Protein AF-A0A2V6H9S8-F1 (afdb_monomer)

Radius of gyration: 11.62 Å; Cα contacts (8 Å, |Δi|>4): 127; chains: 1; bounding box: 28×21×34 Å

Sequence (69 aa):
RITKANVDQVTEGMSKKQVESILGQPTSSKTEDPTIIRQTTYVYRQGKDTVTIVFKDDKVQSKDSTISD

Structure (mmCIF, N/CA/C/O backbone):
data_AF-A0A2V6H9S8-F1
#
_entry.id   AF-A0A2V6H9S8-F1
#
loop_
_atom_site.group_PDB
_atom_site.id
_atom_site.type_symbol
_atom_site.label_atom_id
_atom_site.label_alt_id
_atom_site.label_comp_id
_atom_site.label_asym_id
_atom_site.label_entity_id
_atom_site.label_seq_id
_atom_site.pdbx_PDB_ins_code
_atom_site.Cartn_x
_atom_site.Cartn_y
_atom_site.Cartn_z
_atom_site.occupancy
_atom_site.B_iso_or_equiv
_atom_site.auth_seq_id
_atom_site.auth_comp_id
_atom_site.auth_asym_id
_atom_site.auth_atom_id
_atom_site.pdbx_PDB_model_num
ATOM 1 N N . ARG A 1 1 ? -11.611 1.210 6.052 1.00 71.12 1 ARG A N 1
ATOM 2 C CA . ARG A 1 1 ? -10.865 1.449 7.313 1.00 71.12 1 ARG A CA 1
ATOM 3 C C . ARG A 1 1 ? -9.617 0.587 7.236 1.00 71.12 1 ARG A C 1
ATOM 5 O O . ARG A 1 1 ? -9.768 -0.578 6.893 1.00 71.12 1 ARG A O 1
ATOM 12 N N . ILE A 1 2 ? -8.429 1.141 7.463 1.00 85.44 2 ILE A N 1
ATOM 13 C CA . ILE A 1 2 ? -7.199 0.342 7.540 1.00 85.44 2 ILE A CA 1
ATOM 14 C C . ILE A 1 2 ? -7.133 -0.208 8.963 1.00 85.44 2 ILE A C 1
ATOM 16 O O . ILE A 1 2 ? -6.921 0.540 9.908 1.00 85.44 2 ILE A O 1
ATOM 20 N N . THR A 1 3 ? -7.449 -1.491 9.118 1.00 90.38 3 THR A N 1
ATOM 21 C CA . THR A 1 3 ? -7.416 -2.212 10.397 1.00 90.38 3 THR A CA 1
ATOM 22 C C . THR A 1 3 ? -6.236 -3.171 10.403 1.00 90.38 3 THR A C 1
ATOM 24 O O . THR A 1 3 ? -5.796 -3.609 9.337 1.00 90.38 3 THR A O 1
ATOM 27 N N . LYS A 1 4 ? -5.767 -3.561 11.592 1.00 87.94 4 LYS A N 1
ATOM 28 C CA . LYS A 1 4 ? -4.692 -4.547 11.732 1.00 87.94 4 LYS A CA 1
ATOM 29 C C . LYS A 1 4 ? -4.992 -5.855 10.991 1.00 87.94 4 LYS A C 1
ATOM 31 O O . LYS A 1 4 ? -4.173 -6.299 10.198 1.00 87.94 4 LYS A O 1
ATOM 36 N N . ALA A 1 5 ? -6.213 -6.378 11.109 1.00 92.19 5 ALA A N 1
ATOM 37 C CA . ALA A 1 5 ? -6.642 -7.582 10.391 1.00 92.19 5 ALA A CA 1
ATOM 38 C C . ALA A 1 5 ? -6.543 -7.469 8.856 1.00 92.19 5 ALA A C 1
ATOM 40 O O . ALA A 1 5 ? -6.227 -8.449 8.185 1.00 92.19 5 ALA A O 1
ATOM 41 N N . ASN A 1 6 ? -6.805 -6.294 8.275 1.00 92.62 6 ASN A N 1
ATOM 42 C CA . ASN A 1 6 ? -6.664 -6.101 6.828 1.00 92.62 6 ASN A CA 1
ATOM 43 C C . ASN A 1 6 ? -5.192 -5.938 6.436 1.00 92.62 6 ASN A C 1
ATOM 45 O O . ASN A 1 6 ? -4.754 -6.476 5.425 1.00 92.62 6 ASN A O 1
ATOM 49 N N . VAL A 1 7 ? -4.409 -5.226 7.248 1.00 93.50 7 VAL A N 1
ATOM 50 C CA . VAL A 1 7 ? -2.966 -5.070 7.029 1.00 93.50 7 VAL A CA 1
ATOM 51 C C . VAL A 1 7 ? -2.260 -6.420 7.106 1.00 93.50 7 VAL A C 1
ATOM 53 O O . VAL A 1 7 ? -1.418 -6.702 6.257 1.00 93.50 7 VAL A O 1
ATOM 56 N N . ASP A 1 8 ? -2.626 -7.282 8.051 1.00 94.38 8 ASP A N 1
ATOM 57 C CA . ASP A 1 8 ? -2.039 -8.613 8.240 1.00 94.38 8 ASP A CA 1
ATOM 58 C C . ASP A 1 8 ? -2.340 -9.570 7.073 1.00 94.38 8 ASP A C 1
ATOM 60 O O . ASP A 1 8 ? -1.531 -10.448 6.785 1.00 94.38 8 ASP A O 1
ATOM 64 N N . GLN A 1 9 ? -3.427 -9.343 6.325 1.00 95.62 9 GLN A N 1
ATOM 65 C CA . GLN A 1 9 ? -3.717 -10.081 5.088 1.00 95.62 9 GLN A CA 1
ATOM 66 C C . GLN A 1 9 ? -2.785 -9.713 3.928 1.00 95.62 9 GLN A C 1
ATOM 68 O O . GLN A 1 9 ? -2.665 -10.490 2.984 1.00 95.62 9 GLN A O 1
ATOM 73 N N . VAL A 1 10 ? -2.124 -8.552 3.965 1.00 96.31 10 VAL A N 1
ATOM 74 C CA . VAL A 1 10 ? -1.162 -8.184 2.924 1.00 96.31 10 VAL A CA 1
ATOM 75 C C . VAL A 1 10 ? 0.156 -8.911 3.154 1.00 96.31 10 VAL A C 1
ATOM 77 O O . VAL A 1 10 ? 0.854 -8.657 4.139 1.00 96.31 10 VAL A O 1
ATOM 80 N N . THR A 1 11 ? 0.522 -9.772 2.211 1.00 96.50 11 THR A N 1
ATOM 81 C CA . THR A 1 11 ? 1.766 -10.548 2.242 1.00 96.50 11 THR A CA 1
ATOM 82 C C . THR A 1 11 ? 2.707 -10.142 1.114 1.00 96.50 11 THR A C 1
ATOM 84 O O . THR A 1 11 ? 2.294 -9.547 0.115 1.00 96.50 11 THR A O 1
ATOM 87 N N . GLU A 1 12 ? 3.982 -10.502 1.255 1.00 97.50 12 GLU A N 1
ATOM 88 C CA . GLU A 1 12 ? 4.963 -10.375 0.177 1.00 97.50 12 GLU A CA 1
ATOM 89 C C . GLU A 1 12 ? 4.487 -11.087 -1.101 1.00 97.50 12 GLU A C 1
ATOM 91 O O . GLU A 1 12 ? 3.752 -12.077 -1.060 1.00 97.50 12 GLU A O 1
ATOM 96 N N . GLY A 1 13 ? 4.872 -10.543 -2.256 1.00 97.56 13 GLY A N 1
ATOM 97 C CA . GLY A 1 13 ? 4.517 -11.071 -3.572 1.00 97.56 13 GLY A CA 1
ATOM 98 C C . GLY A 1 13 ? 3.143 -10.650 -4.108 1.00 97.56 13 GLY A C 1
ATOM 99 O O . GLY A 1 13 ? 2.911 -10.803 -5.310 1.00 97.56 13 GLY A O 1
ATOM 100 N N . MET A 1 14 ? 2.250 -10.097 -3.276 1.00 98.19 14 MET A N 1
ATOM 101 C CA . MET A 1 14 ? 0.937 -9.614 -3.727 1.00 98.19 14 MET A CA 1
ATOM 102 C C . MET A 1 14 ? 1.063 -8.470 -4.738 1.00 98.19 14 MET A C 1
ATOM 104 O O . MET A 1 14 ? 1.936 -7.615 -4.631 1.00 98.19 14 MET A O 1
ATOM 108 N N . SER A 1 15 ? 0.156 -8.416 -5.708 1.00 97.62 15 SER A N 1
ATOM 109 C CA . SER A 1 15 ? 0.070 -7.297 -6.652 1.00 97.62 15 SER A CA 1
ATOM 110 C C . SER A 1 15 ? -0.568 -6.056 -6.022 1.00 97.62 15 SER A C 1
ATOM 112 O O . SER A 1 15 ? -1.356 -6.158 -5.078 1.00 97.62 15 SER A O 1
ATOM 114 N N . LYS A 1 16 ? -0.320 -4.879 -6.609 1.00 96.44 16 LYS A N 1
ATOM 115 C CA . LYS A 1 16 ? -0.983 -3.614 -6.225 1.00 96.44 16 LYS A CA 1
ATOM 116 C C . LYS A 1 16 ? -2.503 -3.746 -6.139 1.00 96.44 16 LYS A C 1
ATOM 118 O O . LYS A 1 16 ? -3.095 -3.356 -5.141 1.00 96.44 16 LYS A O 1
ATOM 123 N N . LYS A 1 17 ? -3.122 -4.388 -7.136 1.00 96.50 17 LYS A N 1
ATOM 124 C CA . LYS A 1 17 ? -4.576 -4.596 -7.188 1.00 96.50 17 LYS A CA 1
ATOM 125 C C . LYS A 1 17 ? -5.086 -5.472 -6.039 1.00 96.50 17 LYS A C 1
ATOM 127 O O . LYS A 1 17 ? -6.158 -5.210 -5.504 1.00 96.50 17 LYS A O 1
ATOM 132 N N . GLN A 1 18 ? -4.336 -6.507 -5.655 1.00 97.25 18 GLN A N 1
ATOM 133 C CA . GLN A 1 18 ? -4.696 -7.343 -4.504 1.00 97.25 18 GLN A CA 1
ATOM 134 C C . GLN A 1 18 ? -4.619 -6.544 -3.203 1.00 97.25 18 GLN A C 1
ATOM 136 O O . GLN A 1 18 ? -5.553 -6.591 -2.409 1.00 97.25 18 GLN A O 1
ATOM 141 N N . VAL A 1 19 ? -3.558 -5.755 -3.022 1.00 97.06 19 VAL A N 1
ATOM 142 C CA . VAL A 1 19 ? -3.416 -4.878 -1.853 1.00 97.06 19 VAL A CA 1
ATOM 143 C C . VAL A 1 19 ? -4.54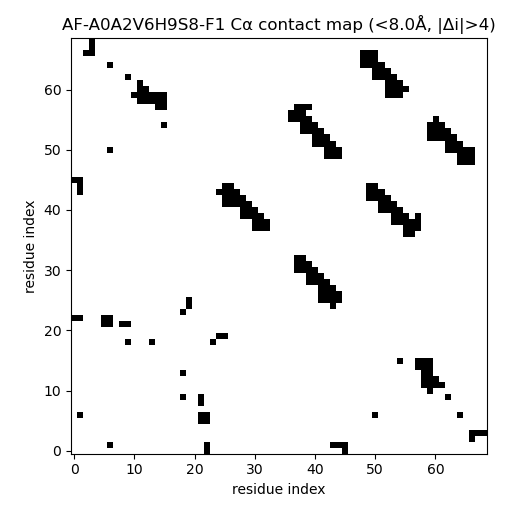3 -3.846 -1.794 1.00 97.06 19 VAL A C 1
ATOM 145 O O . VAL A 1 19 ? -5.162 -3.675 -0.747 1.00 97.06 19 VAL A O 1
ATOM 148 N N . GLU A 1 20 ? -4.868 -3.206 -2.916 1.00 95.88 20 GLU A N 1
ATOM 149 C CA . GLU A 1 20 ? -5.972 -2.245 -3.013 1.00 95.88 20 GLU A CA 1
ATOM 150 C C . GLU A 1 20 ? -7.338 -2.889 -2.747 1.00 95.88 20 GLU A C 1
ATOM 152 O O . GLU A 1 20 ? -8.215 -2.255 -2.168 1.00 95.88 20 GLU A O 1
ATOM 157 N N . SER A 1 21 ? -7.523 -4.161 -3.104 1.00 96.44 21 SER A N 1
ATOM 158 C CA . SER A 1 21 ? -8.750 -4.897 -2.787 1.00 96.44 21 SER A CA 1
ATOM 159 C C . SER A 1 21 ? -8.911 -5.181 -1.289 1.00 96.44 21 SER A C 1
ATOM 161 O O . SER A 1 21 ? -10.038 -5.380 -0.840 1.00 96.44 21 SER A O 1
ATOM 163 N N . ILE A 1 22 ? -7.814 -5.228 -0.527 1.00 95.31 22 ILE A N 1
ATOM 164 C CA . ILE A 1 22 ? -7.809 -5.515 0.917 1.00 95.31 22 IL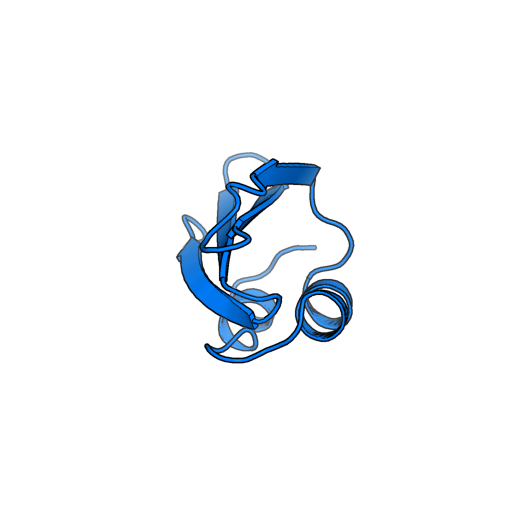E A CA 1
ATOM 165 C C . ILE A 1 22 ? -7.856 -4.213 1.733 1.00 95.31 22 ILE A C 1
ATOM 167 O O . ILE A 1 22 ? -8.625 -4.090 2.688 1.00 95.31 22 ILE A O 1
ATOM 171 N N . LEU A 1 23 ? -7.025 -3.232 1.370 1.00 94.31 23 LEU A N 1
ATOM 172 C CA . LEU A 1 23 ? -6.839 -1.988 2.127 1.00 94.31 23 LEU A CA 1
ATOM 173 C C . LEU A 1 23 ? -7.616 -0.795 1.558 1.00 94.31 23 LEU A C 1
ATOM 175 O O . LEU A 1 23 ? -7.767 0.219 2.243 1.00 94.31 23 LEU A O 1
ATOM 179 N N . GLY A 1 24 ? -8.130 -0.911 0.335 1.00 94.69 24 GLY A N 1
ATOM 180 C CA . GLY A 1 24 ? -8.681 0.201 -0.432 1.00 94.69 24 GLY A CA 1
ATOM 181 C C . GLY A 1 24 ? -7.600 1.000 -1.161 1.00 94.69 24 GLY A C 1
ATOM 182 O O . GLY A 1 24 ? -6.444 0.586 -1.273 1.0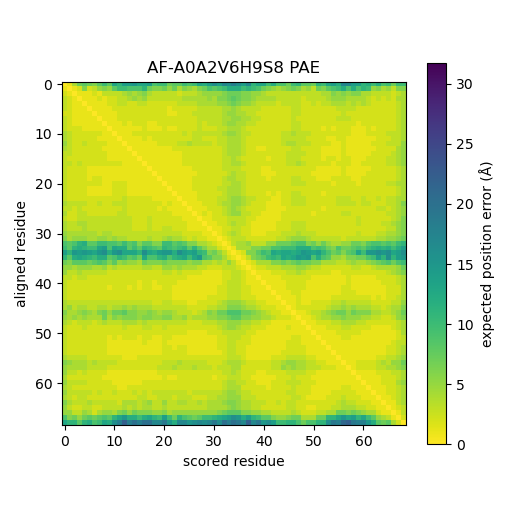0 94.69 24 GLY A O 1
ATOM 183 N N . GLN A 1 25 ? -7.980 2.177 -1.658 1.00 95.31 25 GLN A N 1
ATOM 184 C CA . GLN A 1 25 ? -7.031 3.089 -2.295 1.00 95.31 25 GLN A CA 1
ATOM 185 C C . GLN A 1 25 ? -6.066 3.691 -1.260 1.00 95.31 25 GLN A C 1
ATOM 187 O O . GLN A 1 25 ? -6.496 4.033 -0.151 1.00 95.31 25 GLN A O 1
ATOM 192 N N . PRO A 1 26 ? -4.773 3.835 -1.598 1.00 96.12 26 PRO A N 1
ATOM 193 C CA . PRO A 1 26 ? -3.822 4.493 -0.718 1.00 96.12 26 PRO A CA 1
ATOM 194 C C . PRO A 1 26 ? -4.137 5.985 -0.591 1.00 96.12 26 PRO A C 1
ATOM 196 O O . PRO A 1 26 ? -4.679 6.612 -1.497 1.00 96.12 26 PRO A O 1
ATOM 199 N N . THR A 1 27 ? -3.746 6.578 0.534 1.00 96.81 27 THR A N 1
ATOM 200 C CA . THR A 1 27 ? -3.825 8.032 0.734 1.00 96.81 27 THR A CA 1
ATOM 201 C C . THR A 1 27 ? -2.812 8.763 -0.144 1.00 96.81 27 THR A C 1
ATOM 203 O O . THR A 1 27 ? -3.055 9.884 -0.579 1.00 96.81 27 THR A O 1
ATOM 206 N N . SER A 1 28 ? -1.660 8.140 -0.391 1.00 96.88 28 SER A N 1
ATOM 207 C CA . SER A 1 28 ? -0.649 8.637 -1.316 1.00 96.88 28 SER A CA 1
ATOM 208 C C . SER A 1 28 ? 0.110 7.479 -1.949 1.00 96.88 28 SER A C 1
ATOM 210 O O . SER A 1 28 ? 0.339 6.448 -1.314 1.00 96.88 28 SER A O 1
ATOM 212 N N . SER A 1 29 ? 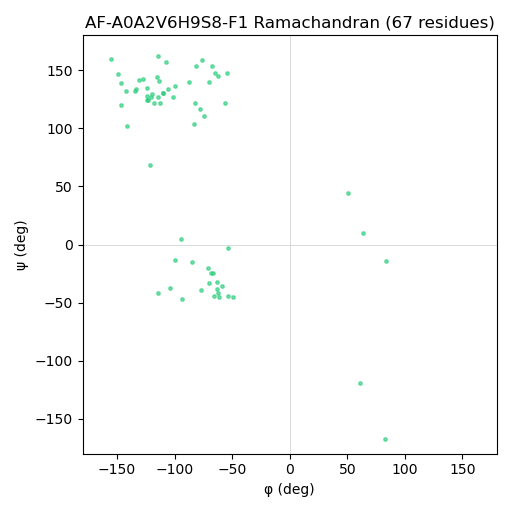0.521 7.663 -3.199 1.00 96.94 29 SER A N 1
ATOM 213 C CA . SER A 1 29 ? 1.354 6.716 -3.930 1.00 96.94 29 SER A CA 1
ATOM 214 C C . SER A 1 29 ? 2.495 7.447 -4.625 1.00 96.94 29 SER A C 1
ATOM 216 O O . SER A 1 29 ? 2.260 8.444 -5.309 1.00 96.94 29 SER A O 1
ATOM 218 N N . LYS A 1 30 ? 3.713 6.919 -4.513 1.00 96.88 30 LYS A N 1
ATOM 219 C CA . LYS A 1 30 ? 4.881 7.391 -5.262 1.00 96.88 30 LYS A CA 1
ATOM 220 C C . LYS A 1 30 ? 5.430 6.246 -6.098 1.00 96.88 30 LYS A C 1
ATOM 222 O O . LYS A 1 30 ? 5.707 5.188 -5.549 1.00 96.88 30 LYS A O 1
ATOM 227 N N . THR A 1 31 ? 5.596 6.456 -7.399 1.00 95.75 31 THR A N 1
ATOM 228 C CA . THR A 1 31 ? 6.272 5.496 -8.283 1.00 95.75 31 THR A CA 1
ATOM 229 C C . THR A 1 31 ? 7.600 6.083 -8.720 1.00 95.75 31 THR A C 1
ATOM 231 O O . THR A 1 31 ? 7.657 7.230 -9.157 1.00 95.75 31 THR A O 1
ATOM 234 N N . GLU A 1 32 ? 8.654 5.293 -8.588 1.00 94.25 32 GLU A N 1
ATOM 235 C CA . GLU A 1 32 ? 9.987 5.581 -9.092 1.00 94.25 32 GLU A CA 1
ATOM 236 C C . GLU A 1 32 ? 10.317 4.489 -10.104 1.00 94.25 32 GLU A C 1
ATOM 238 O O . GLU A 1 32 ? 10.262 3.301 -9.783 1.00 94.25 32 GLU A O 1
ATOM 243 N N . ASP A 1 33 ? 10.612 4.889 -11.336 1.00 89.69 33 ASP A N 1
ATOM 244 C CA . ASP A 1 33 ? 10.914 3.967 -12.431 1.00 89.69 33 ASP A CA 1
ATOM 245 C C . ASP A 1 33 ? 12.316 4.257 -12.987 1.00 89.69 33 ASP A C 1
ATOM 247 O O . ASP A 1 33 ? 12.465 4.832 -14.069 1.00 89.69 33 ASP A O 1
ATOM 251 N N . PRO A 1 34 ? 13.381 3.984 -12.208 1.00 85.31 34 PRO A N 1
ATOM 252 C CA . PRO A 1 34 ? 14.718 3.934 -12.769 1.00 85.31 34 PRO A CA 1
ATOM 253 C C . PRO A 1 34 ? 14.785 2.760 -13.751 1.00 85.31 34 PRO A C 1
ATOM 255 O O . PRO A 1 34 ? 14.195 1.712 -13.511 1.00 85.31 34 PRO A O 1
ATOM 258 N N . THR A 1 35 ? 15.579 2.893 -14.812 1.00 84.00 35 THR A N 1
ATOM 259 C CA . THR A 1 35 ? 15.725 1.937 -15.932 1.00 84.00 35 THR A CA 1
ATOM 260 C C . THR A 1 35 ? 16.056 0.479 -15.563 1.00 84.00 35 THR A C 1
ATOM 262 O O . THR A 1 35 ? 16.141 -0.359 -16.455 1.00 84.00 35 THR A O 1
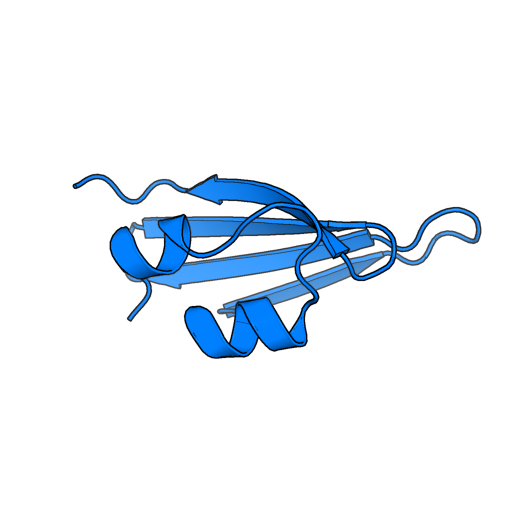ATOM 265 N N . ILE A 1 36 ? 16.259 0.160 -14.281 1.00 84.50 36 ILE A N 1
ATOM 266 C CA . ILE A 1 36 ? 16.676 -1.155 -13.782 1.00 84.50 36 ILE A CA 1
ATOM 267 C C . ILE A 1 36 ? 15.588 -1.819 -12.918 1.00 84.50 36 ILE A C 1
ATOM 269 O O . ILE A 1 36 ? 15.397 -3.025 -13.028 1.00 84.50 36 ILE A O 1
ATOM 273 N N . ILE A 1 37 ? 14.899 -1.080 -12.040 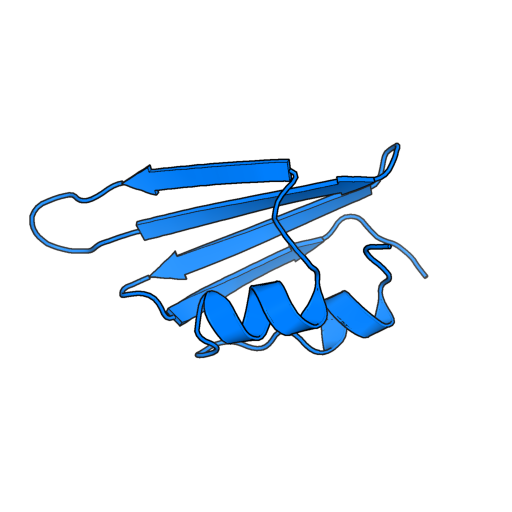1.00 87.62 37 ILE A N 1
ATOM 274 C CA . ILE A 1 37 ? 13.938 -1.643 -11.072 1.00 87.62 37 ILE A CA 1
ATOM 275 C C . ILE A 1 37 ? 12.807 -0.648 -10.851 1.00 87.62 37 ILE A C 1
ATOM 277 O O . ILE A 1 37 ? 13.041 0.424 -10.299 1.00 87.62 37 ILE A O 1
ATOM 281 N N . ARG A 1 38 ? 11.566 -1.040 -11.142 1.00 93.00 38 ARG A N 1
ATOM 282 C CA . ARG A 1 38 ? 10.409 -0.200 -10.827 1.00 93.00 38 ARG A CA 1
ATOM 283 C C . ARG A 1 38 ? 10.006 -0.380 -9.369 1.00 93.00 38 ARG A C 1
ATOM 285 O O . ARG A 1 38 ? 9.656 -1.482 -8.940 1.00 93.00 38 ARG A O 1
ATOM 292 N N . GLN A 1 39 ? 9.996 0.717 -8.621 1.00 96.00 39 GLN A N 1
ATOM 293 C CA . GLN A 1 39 ? 9.550 0.756 -7.234 1.00 96.00 39 GLN A CA 1
ATOM 294 C C . GLN A 1 39 ? 8.278 1.594 -7.107 1.00 96.00 39 GLN A C 1
ATOM 296 O O . GLN A 1 39 ? 8.111 2.638 -7.733 1.00 96.00 39 GLN A O 1
ATOM 301 N N . THR A 1 40 ? 7.338 1.156 -6.282 1.00 97.38 40 THR A N 1
ATOM 302 C CA . THR A 1 40 ? 6.162 1.956 -5.936 1.00 97.38 40 THR A CA 1
ATOM 303 C C . THR A 1 40 ? 5.927 1.887 -4.447 1.00 97.38 40 THR A C 1
ATOM 305 O O . THR A 1 40 ? 5.900 0.805 -3.886 1.00 97.38 40 THR A O 1
ATOM 308 N N . THR A 1 41 ? 5.717 3.025 -3.808 1.00 98.00 41 THR A N 1
ATOM 309 C CA . THR A 1 41 ? 5.417 3.104 -2.383 1.00 98.00 41 THR A CA 1
ATOM 310 C C . THR A 1 41 ? 3.992 3.586 -2.209 1.00 98.00 41 THR A C 1
ATOM 312 O O . THR A 1 41 ? 3.643 4.672 -2.674 1.00 98.00 41 THR A O 1
ATOM 315 N N . TYR A 1 42 ? 3.170 2.785 -1.542 1.00 97.88 42 TYR A N 1
ATOM 316 C CA . TYR A 1 42 ? 1.831 3.159 -1.105 1.00 97.88 42 TYR A CA 1
ATOM 317 C C . TYR A 1 42 ? 1.858 3.535 0.367 1.00 97.88 42 TYR A C 1
ATOM 319 O O . TYR A 1 42 ? 2.467 2.848 1.185 1.00 97.88 42 TYR A O 1
ATOM 327 N N . VAL A 1 43 ? 1.167 4.620 0.695 1.00 97.38 43 VAL A N 1
ATOM 328 C CA . VAL A 1 43 ? 1.001 5.109 2.058 1.00 97.38 43 VAL A CA 1
ATOM 329 C C . VAL A 1 43 ? -0.486 5.229 2.349 1.00 97.38 43 VAL A C 1
ATOM 331 O O . VAL A 1 43 ? -1.211 5.944 1.656 1.00 97.38 43 VAL A O 1
ATOM 334 N N . TYR A 1 44 ? -0.930 4.563 3.407 1.00 95.88 44 TYR A N 1
ATOM 335 C CA . TYR A 1 44 ? -2.285 4.649 3.936 1.00 95.88 44 TYR A CA 1
ATOM 336 C C . TYR A 1 44 ? -2.240 5.381 5.268 1.00 95.88 44 TYR A C 1
ATOM 338 O O . TYR A 1 44 ? -1.438 5.023 6.128 1.00 95.88 44 TYR A O 1
ATOM 346 N N . ARG A 1 45 ? -3.093 6.391 5.451 1.00 93.62 45 ARG A N 1
ATOM 347 C CA . ARG A 1 45 ? -3.200 7.136 6.709 1.00 93.62 45 ARG A CA 1
ATOM 348 C C . ARG A 1 45 ? -4.618 7.110 7.242 1.00 93.62 45 ARG A C 1
ATOM 350 O O . ARG A 1 45 ? -5.574 7.363 6.512 1.00 93.62 45 ARG A O 1
ATOM 357 N N . GLN A 1 46 ? -4.741 6.848 8.536 1.00 89.56 46 GLN A N 1
ATOM 358 C CA . GLN A 1 46 ? -5.999 6.924 9.259 1.00 89.56 46 GLN A CA 1
ATOM 359 C C . GLN A 1 46 ? -5.756 7.507 10.650 1.00 89.56 46 GLN A C 1
ATOM 361 O O . GLN A 1 46 ? -5.295 6.829 11.560 1.00 89.56 46 GLN A O 1
ATOM 366 N N . GLY A 1 47 ? -6.086 8.788 10.818 1.00 89.19 47 GLY A N 1
ATOM 367 C CA . GLY A 1 47 ? -5.768 9.507 12.049 1.00 89.19 47 GLY A CA 1
ATOM 368 C C . GLY A 1 47 ? -4.256 9.556 12.269 1.00 89.19 47 GLY A C 1
ATOM 369 O O . GLY A 1 47 ? -3.533 10.094 11.433 1.00 89.19 47 GLY A O 1
ATOM 370 N N . LYS A 1 48 ? -3.795 8.985 13.385 1.00 89.88 48 LYS A N 1
ATOM 371 C CA . LYS A 1 48 ? -2.368 8.865 13.724 1.00 89.88 48 LYS A CA 1
ATOM 372 C C . LYS A 1 48 ? -1.695 7.639 13.100 1.00 89.88 48 LYS A C 1
ATOM 374 O O . LYS A 1 48 ? -0.470 7.570 13.084 1.00 89.88 48 LYS A O 1
ATOM 379 N N . ASP A 1 49 ? -2.480 6.689 12.601 1.00 93.12 49 ASP A N 1
ATOM 380 C CA . ASP A 1 49 ? -1.959 5.414 12.136 1.00 93.12 49 ASP A CA 1
ATOM 381 C C . ASP A 1 49 ? -1.541 5.488 10.669 1.00 93.12 49 ASP A C 1
ATOM 383 O O . ASP A 1 49 ? -2.225 6.094 9.835 1.00 93.12 49 ASP A O 1
ATOM 387 N N . THR A 1 50 ? -0.416 4.850 10.352 1.00 95.00 50 THR A N 1
ATOM 388 C CA . THR A 1 50 ? 0.148 4.796 9.004 1.00 95.00 50 THR A CA 1
ATOM 389 C C . THR A 1 50 ? 0.502 3.362 8.625 1.00 95.00 50 THR A C 1
ATOM 391 O O . THR A 1 50 ? 0.995 2.589 9.447 1.00 95.00 50 THR A O 1
ATOM 394 N N . VAL A 1 51 ? 0.262 3.006 7.364 1.00 96.56 51 VAL A N 1
ATOM 395 C CA . VAL A 1 51 ? 0.751 1.770 6.742 1.00 96.56 51 VAL A CA 1
ATOM 396 C C . VAL A 1 51 ? 1.537 2.155 5.499 1.00 96.56 51 VAL A C 1
ATOM 398 O O . VAL A 1 51 ? 1.021 2.884 4.650 1.00 96.56 51 VAL A O 1
ATOM 401 N N . THR A 1 52 ? 2.761 1.654 5.384 1.00 97.81 52 THR A N 1
ATOM 402 C CA . THR A 1 52 ? 3.622 1.849 4.217 1.00 97.81 52 THR A CA 1
ATOM 403 C C . THR A 1 52 ? 3.847 0.509 3.538 1.00 97.81 52 THR A C 1
ATOM 405 O O . THR A 1 52 ? 4.262 -0.449 4.181 1.00 97.81 52 THR A O 1
ATOM 408 N N . ILE A 1 53 ? 3.577 0.436 2.238 1.00 97.88 53 ILE A N 1
ATOM 409 C CA . ILE A 1 53 ? 3.787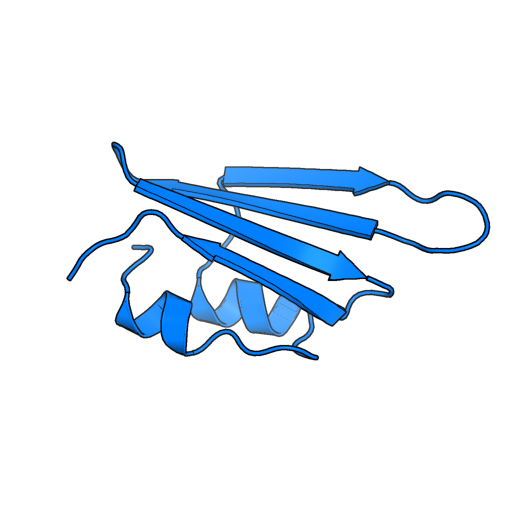 -0.767 1.431 1.00 97.88 53 ILE A CA 1
ATOM 410 C C . ILE A 1 53 ? 4.714 -0.413 0.286 1.00 97.88 53 ILE A C 1
ATOM 412 O O . ILE A 1 53 ? 4.421 0.495 -0.493 1.00 97.88 53 ILE A O 1
ATOM 416 N N . VAL A 1 54 ? 5.819 -1.138 0.177 1.00 97.88 54 VAL A N 1
ATOM 417 C CA . VAL A 1 54 ? 6.761 -1.000 -0.930 1.00 97.88 54 VAL A CA 1
ATOM 418 C C . VAL A 1 54 ? 6.524 -2.140 -1.900 1.00 97.88 54 VAL A C 1
ATOM 420 O O . VAL A 1 54 ? 6.531 -3.311 -1.523 1.00 97.88 54 VAL A O 1
ATOM 423 N N . PHE A 1 55 ? 6.332 -1.787 -3.160 1.00 97.81 55 PHE A N 1
ATOM 424 C CA . PHE A 1 55 ? 6.258 -2.698 -4.283 1.00 97.81 55 PHE A CA 1
ATOM 425 C C . PHE A 1 55 ? 7.547 -2.601 -5.082 1.00 97.81 55 PHE A C 1
ATOM 427 O O . PHE A 1 55 ? 7.979 -1.497 -5.418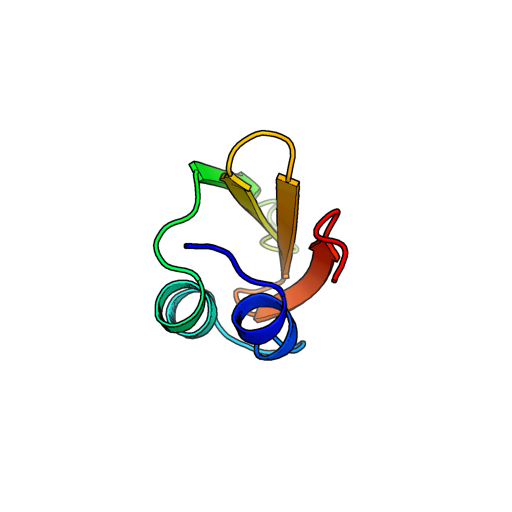 1.00 97.81 55 PHE A O 1
ATOM 434 N N . LYS A 1 56 ? 8.109 -3.749 -5.439 1.00 96.38 56 LYS A N 1
ATOM 435 C CA . LYS A 1 56 ? 9.199 -3.882 -6.399 1.00 96.38 56 LYS A CA 1
ATOM 436 C C . LYS A 1 56 ? 8.706 -4.761 -7.541 1.00 96.38 56 LYS A C 1
ATOM 438 O O . LYS A 1 56 ? 8.106 -5.802 -7.286 1.00 96.38 56 LYS A O 1
ATOM 443 N N . ASP A 1 57 ? 8.884 -4.307 -8.779 1.00 93.31 57 ASP A N 1
ATOM 444 C CA . ASP A 1 57 ? 8.394 -5.005 -9.977 1.00 93.31 57 ASP A CA 1
ATOM 445 C C . ASP A 1 57 ? 6.901 -5.385 -9.861 1.00 93.31 57 ASP A C 1
ATOM 447 O O . ASP A 1 57 ? 6.475 -6.503 -10.145 1.00 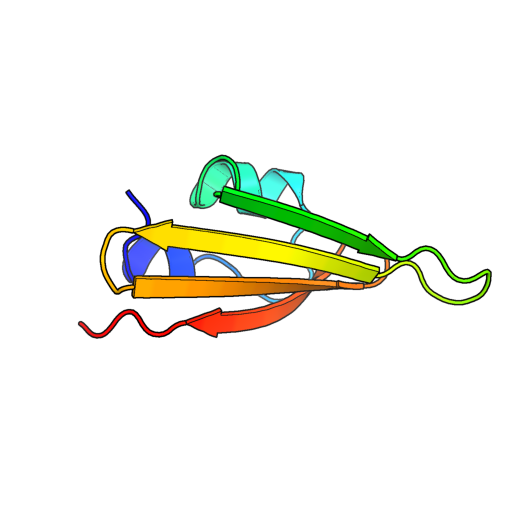93.31 57 ASP A O 1
ATOM 451 N N . ASP A 1 58 ? 6.100 -4.428 -9.373 1.00 93.06 58 ASP A N 1
ATOM 452 C CA . ASP A 1 58 ? 4.651 -4.535 -9.130 1.00 93.06 58 ASP A CA 1
ATOM 453 C C . ASP A 1 58 ? 4.191 -5.553 -8.073 1.00 93.06 58 ASP A C 1
ATOM 455 O O . ASP A 1 58 ? 2.982 -5.755 -7.901 1.00 93.06 58 ASP A O 1
ATOM 459 N N . LYS A 1 59 ? 5.119 -6.121 -7.298 1.00 96.94 59 LYS A N 1
ATOM 460 C CA . LYS A 1 59 ? 4.826 -7.044 -6.197 1.00 96.94 59 LYS A CA 1
ATOM 461 C C . LYS A 1 59 ? 5.235 -6.470 -4.850 1.00 96.94 59 LYS A C 1
ATOM 463 O O . LYS A 1 59 ? 6.256 -5.797 -4.758 1.00 96.94 59 LYS A O 1
ATOM 468 N N . VAL A 1 60 ? 4.459 -6.748 -3.803 1.00 98.00 60 VAL A N 1
ATOM 469 C CA . VAL A 1 60 ? 4.798 -6.360 -2.428 1.00 98.00 60 VAL A CA 1
ATOM 470 C C . VAL A 1 60 ? 6.166 -6.929 -2.080 1.00 98.00 60 VAL A C 1
ATOM 472 O O . VAL A 1 60 ? 6.373 -8.140 -2.121 1.00 98.00 60 VAL A O 1
ATOM 475 N N . GLN A 1 61 ? 7.073 -6.032 -1.725 1.00 97.94 61 GLN A N 1
ATOM 476 C CA . GLN A 1 61 ? 8.413 -6.344 -1.261 1.00 97.94 61 GLN A CA 1
ATOM 477 C C . GLN A 1 61 ? 8.524 -6.183 0.253 1.00 97.94 61 GLN A C 1
ATOM 479 O O . GLN A 1 61 ? 9.232 -6.951 0.893 1.00 97.94 61 GLN A O 1
ATOM 484 N N . SER A 1 62 ? 7.859 -5.174 0.818 1.00 97.25 62 SER A N 1
ATOM 485 C CA . SER A 1 62 ? 7.829 -4.951 2.260 1.00 97.25 62 SER A CA 1
ATOM 486 C C . SER A 1 62 ? 6.587 -4.175 2.686 1.00 97.25 62 SER A C 1
ATOM 488 O O . SER A 1 62 ? 5.931 -3.499 1.885 1.00 97.25 62 SER A O 1
ATOM 490 N N . LYS A 1 63 ? 6.264 -4.298 3.973 1.00 95.56 63 LYS A N 1
ATOM 491 C CA . LYS A 1 63 ? 5.132 -3.655 4.633 1.00 95.56 63 LYS A CA 1
ATOM 492 C C . LYS A 1 63 ? 5.556 -3.229 6.033 1.00 95.56 63 LYS A C 1
ATOM 494 O O . LYS A 1 63 ? 6.094 -4.041 6.775 1.00 95.56 63 LYS A O 1
ATOM 499 N N . ASP A 1 64 ? 5.254 -1.989 6.383 1.00 95.69 64 ASP A N 1
ATOM 500 C CA . ASP A 1 64 ? 5.445 -1.422 7.716 1.00 95.69 64 ASP A CA 1
ATOM 501 C C . ASP A 1 64 ? 4.131 -0.789 8.192 1.00 95.69 64 ASP A C 1
ATOM 503 O O . ASP A 1 64 ? 3.375 -0.238 7.385 1.00 95.69 64 ASP A O 1
ATOM 507 N N . SER A 1 65 ? 3.810 -0.904 9.481 1.00 93.62 65 SER A N 1
ATOM 508 C CA . SER A 1 65 ? 2.578 -0.349 10.040 1.00 93.62 65 SER A CA 1
ATOM 509 C C . SER A 1 65 ? 2.769 0.132 11.469 1.00 93.62 65 SER A C 1
ATOM 511 O O . SER A 1 65 ? 3.362 -0.556 12.292 1.00 93.62 65 SER A O 1
ATOM 513 N N . THR A 1 66 ? 2.177 1.286 11.773 1.00 93.88 66 THR A N 1
ATOM 514 C CA . THR A 1 66 ? 2.095 1.827 13.134 1.00 93.88 66 THR A CA 1
ATOM 515 C C . THR A 1 66 ? 0.788 1.461 13.844 1.00 93.88 66 THR A C 1
ATOM 517 O O . THR A 1 66 ? 0.538 1.980 14.929 1.00 93.88 66 THR A O 1
ATOM 520 N N . ILE A 1 67 ? -0.078 0.644 13.227 1.00 88.50 67 ILE A N 1
ATOM 521 C CA . ILE A 1 67 ? -1.348 0.217 13.828 1.00 88.50 67 ILE A CA 1
ATOM 522 C C . ILE A 1 67 ? -1.037 -0.817 14.910 1.00 88.50 67 ILE A C 1
ATOM 524 O O . ILE A 1 67 ? -0.634 -1.941 14.607 1.00 88.50 67 ILE A O 1
ATOM 528 N N . SER A 1 68 ? -1.245 -0.432 16.163 1.00 77.69 68 SER A N 1
ATOM 529 C CA . SER A 1 68 ? -1.293 -1.346 17.306 1.00 77.69 68 SER A CA 1
ATOM 530 C C . SER A 1 68 ? -2.672 -2.012 17.414 1.00 77.69 68 SER A C 1
ATOM 532 O O . SER A 1 68 ? -3.662 -1.440 16.951 1.00 77.69 68 SER A O 1
ATOM 534 N N . ASP A 1 69 ? -2.719 -3.213 18.004 1.00 63.66 69 ASP A N 1
ATOM 535 C CA . ASP A 1 69 ? -3.973 -3.892 18.391 1.00 63.66 69 ASP A CA 1
ATOM 536 C C . ASP A 1 69 ? -4.841 -3.036 19.332 1.00 63.66 69 ASP A C 1
ATOM 538 O O . ASP A 1 69 ? -4.271 -2.354 20.221 1.00 63.66 69 ASP A O 1
#

Mean predicted aligned error: 3.24 Å

Solvent-accessible surface area (backbone atoms only — not comparable to full-atom values): 4017 Å² total; per-residue (Å²): 125,86,43,62,77,44,56,68,69,59,52,74,66,37,38,62,68,58,46,33,73,59,54,42,81,58,74,43,75,50,77,48,76,56,101,86,59,42,36,34,38,36,33,36,71,55,92,92,31,40,36,41,36,35,23,48,76,63,18,29,68,48,75,49,67,65,63,73,134

Secondary structure (DSSP, 8-state):
---HHHHHH--TT-BHHHHHHHH-S-SEEEEE--TT--EEEEEEEETTEEEEEEEETTEEEEEEE----

Foldseek 3Di:
DQAPVLLVPADWFDAPVRNCVSRNAAPDKDWDDDPPKTKMWGWHDDPPKIKIFIDIPRTTPDIDIPHDD

pLDDT: mean 93.42, std 6.12, range [63.66, 98.19]

Nearest PDB structures (foldseek):
  3d4e-assembly1_A  TM=9.107E-01  e=5.738E-04  Streptococcus mutans
  7cm1-assembly1_B  TM=7.675E-01  e=5.133E-01  Wuhan asiatic toad influenza virus
  6q20-assembly1_A  TM=7.810E-01  e=5.446E-01  Influenza A virus (A/Japan/305-/1957(H2N2))
  4h52-assembly1_A  TM=7.894E-01  e=6.898E-01  Influenza A virus (A/RI/5+/1957(H2N2))
  8gat-assembly1_A  TM=8.107E-01  e=8.236E-01  Homo sapiens